Protein AF-A0A561WC20-F1 (afdb_monomer_lite)

Organism: Actinoplanes teichomyceticus (NCBI:txid1867)

pLDDT: mean 72.02, std 15.54, range [41.19, 92.06]

Secondary structure (DSSP, 8-state):
-----------------HHHHHHHHHHHHHHHTTSTT--HHHHHHHHHHHHHHHHHTTT-HHHHHHHHGGGT-HHHHHHHHHHHHHHTTTTT-HHHHHHHHHHHHHHHHHHHHHHHHHHHHHS-TT----TT--------

Structure (mmCIF, N/CA/C/O backbone):
data_AF-A0A561WC20-F1
#
_entry.id   AF-A0A561WC20-F1
#
loop_
_atom_site.group_PDB
_atom_site.id
_atom_site.type_symbol
_atom_site.label_atom_id
_atom_site.label_alt_id
_atom_site.label_comp_id
_atom_site.label_asym_id
_atom_site.label_entity_id
_atom_site.label_seq_id
_atom_site.pdbx_PDB_ins_code
_atom_site.Cartn_x
_atom_site.Cartn_y
_atom_site.Cartn_z
_atom_site.occupancy
_atom_site.B_iso_or_equiv
_atom_site.auth_seq_id
_atom_site.auth_comp_id
_atom_site.auth_asym_id
_atom_site.auth_atom_id
_atom_site.pdbx_PDB_model_num
ATOM 1 N N . MET A 1 1 ? -21.968 -49.783 -0.135 1.00 47.41 1 MET A N 1
ATOM 2 C CA . MET A 1 1 ? -20.622 -49.266 0.204 1.00 47.41 1 MET A CA 1
ATOM 3 C C . MET A 1 1 ? -20.008 -48.660 -1.049 1.00 47.41 1 MET A C 1
ATOM 5 O O . MET A 1 1 ? -20.087 -49.299 -2.085 1.00 47.41 1 MET A O 1
ATOM 9 N N . GLY A 1 2 ? -19.445 -47.450 -0.943 1.00 41.91 2 GLY A N 1
ATOM 10 C CA . GLY A 1 2 ? -18.830 -46.681 -2.039 1.00 41.91 2 GLY A CA 1
ATOM 11 C C . GLY A 1 2 ? -19.792 -45.616 -2.584 1.00 41.91 2 GLY A C 1
ATOM 12 O O . GLY A 1 2 ? -20.804 -45.962 -3.167 1.00 41.91 2 GLY A O 1
ATOM 13 N N . GLY A 1 3 ? -19.629 -44.311 -2.380 1.00 54.34 3 GLY A N 1
ATOM 14 C CA . GLY A 1 3 ? -18.437 -43.541 -2.036 1.00 54.34 3 GLY A CA 1
ATOM 15 C C . GLY A 1 3 ? -18.193 -42.534 -3.151 1.00 54.34 3 GLY A C 1
ATOM 16 O O . GLY A 1 3 ? -17.318 -42.759 -3.971 1.00 54.34 3 GLY A O 1
ATOM 17 N N . MET A 1 4 ? -18.995 -41.466 -3.222 1.00 41.19 4 MET A N 1
ATOM 18 C CA . MET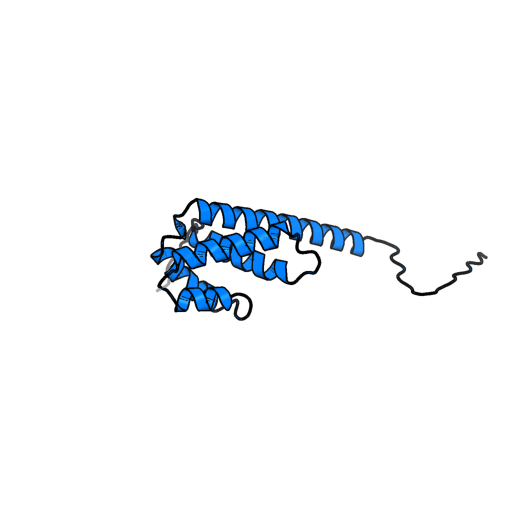 A 1 4 ? -18.807 -40.373 -4.187 1.00 41.19 4 MET A CA 1
ATOM 19 C C . MET A 1 4 ? -19.324 -39.056 -3.595 1.00 41.19 4 MET A C 1
ATOM 21 O O . MET A 1 4 ? -20.277 -38.453 -4.083 1.00 41.19 4 MET A O 1
ATOM 25 N N . SER A 1 5 ? -18.706 -38.612 -2.501 1.00 46.31 5 SER A N 1
ATOM 26 C CA . SER A 1 5 ? -18.872 -37.243 -2.016 1.00 46.31 5 SER A CA 1
ATOM 27 C C . SER A 1 5 ? -18.210 -36.312 -3.027 1.00 46.31 5 SER A C 1
ATOM 29 O O . SER A 1 5 ? -16.989 -36.176 -3.063 1.00 46.31 5 SER A O 1
ATOM 31 N N . ALA A 1 6 ? -19.023 -35.719 -3.898 1.00 51.84 6 ALA A N 1
ATOM 32 C CA . ALA A 1 6 ? -18.591 -34.723 -4.860 1.00 51.84 6 ALA A CA 1
ATOM 33 C C . ALA A 1 6 ? -18.084 -33.482 -4.113 1.00 51.84 6 ALA A C 1
ATOM 35 O O . ALA A 1 6 ? -18.851 -32.628 -3.669 1.00 51.84 6 ALA A O 1
ATOM 36 N N . TRP A 1 7 ? -16.763 -33.393 -3.989 1.00 52.62 7 TRP A N 1
ATOM 37 C CA . TRP A 1 7 ? -16.036 -32.189 -3.619 1.00 52.62 7 TRP A CA 1
ATOM 38 C C . TRP A 1 7 ? -16.268 -31.115 -4.680 1.00 52.62 7 TRP A C 1
ATOM 40 O O . TRP A 1 7 ? -15.485 -30.952 -5.614 1.00 52.62 7 TRP A O 1
ATOM 50 N N . ARG A 1 8 ? -17.349 -30.346 -4.552 1.00 53.72 8 ARG A N 1
ATOM 51 C CA . ARG A 1 8 ? -17.503 -29.119 -5.328 1.00 53.72 8 ARG A CA 1
ATOM 52 C C . ARG A 1 8 ? -16.767 -28.013 -4.578 1.00 53.72 8 ARG A C 1
ATOM 54 O O . ARG A 1 8 ? -17.338 -27.301 -3.756 1.00 53.72 8 ARG A O 1
ATOM 61 N N . ARG A 1 9 ? -15.457 -27.923 -4.839 1.00 55.50 9 ARG A N 1
ATOM 62 C CA . ARG A 1 9 ? -14.633 -26.754 -4.514 1.00 55.50 9 ARG A CA 1
ATOM 63 C C . ARG A 1 9 ? -15.357 -25.516 -5.039 1.00 55.50 9 ARG A C 1
ATOM 65 O O . ARG A 1 9 ? -15.430 -25.313 -6.250 1.00 55.50 9 ARG A O 1
ATOM 72 N N . ARG A 1 10 ? -15.921 -24.721 -4.125 1.00 50.88 10 ARG A N 1
ATOM 73 C CA . ARG A 1 10 ? -16.391 -23.364 -4.408 1.00 50.88 10 ARG A CA 1
ATOM 74 C C . ARG A 1 10 ? -15.210 -22.594 -4.990 1.00 50.88 10 ARG A C 1
ATOM 76 O O . ARG A 1 10 ? -14.328 -22.178 -4.248 1.00 50.88 10 ARG A O 1
ATOM 83 N N . HIS A 1 11 ? -15.199 -22.417 -6.305 1.00 47.19 11 HIS A N 1
ATOM 84 C CA . HIS A 1 11 ? -14.464 -21.323 -6.915 1.00 47.19 11 HIS A CA 1
ATOM 85 C C . HIS A 1 11 ? -15.188 -20.054 -6.478 1.00 47.19 11 HIS A C 1
ATOM 87 O O . HIS A 1 11 ? -16.216 -19.687 -7.045 1.00 47.19 11 HIS A O 1
ATOM 93 N N . ARG A 1 12 ? -14.703 -19.426 -5.402 1.00 51.66 12 ARG A N 1
ATOM 94 C CA . ARG A 1 12 ? -14.971 -18.010 -5.204 1.00 51.66 12 ARG A CA 1
ATOM 95 C C . ARG A 1 12 ? -14.280 -17.317 -6.369 1.00 51.66 12 ARG A C 1
ATOM 97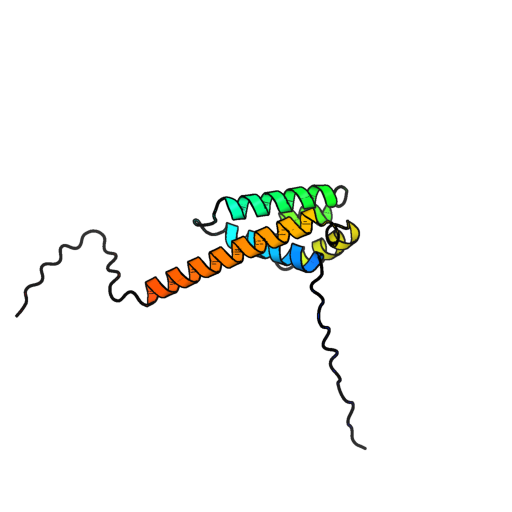 O O . ARG A 1 12 ? -13.060 -17.349 -6.466 1.00 51.66 12 ARG A O 1
ATOM 104 N N . VAL A 1 13 ? -15.059 -16.723 -7.266 1.00 51.12 13 VAL A N 1
ATOM 105 C CA . VAL A 1 13 ? -14.586 -15.513 -7.930 1.00 51.12 13 VAL A CA 1
ATOM 106 C C . VAL A 1 13 ? -14.324 -14.556 -6.772 1.00 51.12 13 VAL A C 1
ATOM 108 O O . VAL A 1 13 ? -15.273 -14.055 -6.169 1.00 51.12 13 VAL A O 1
ATOM 111 N N . SER A 1 14 ? -13.067 -14.431 -6.345 1.00 55.03 14 SER A N 1
ATOM 112 C CA . SER A 1 14 ? -12.676 -13.360 -5.438 1.00 55.03 14 SER A CA 1
ATOM 113 C C . SER A 1 14 ? -12.886 -12.080 -6.230 1.00 55.03 14 SER A C 1
ATOM 115 O O . SER A 1 14 ? -12.075 -11.725 -7.081 1.00 55.03 14 SER A O 1
ATOM 117 N N . ILE A 1 15 ? -14.047 -11.457 -6.046 1.00 62.00 15 ILE A N 1
ATOM 118 C CA . ILE A 1 15 ? -14.250 -10.055 -6.397 1.00 62.00 15 ILE A CA 1
ATOM 119 C C . ILE A 1 15 ? -13.132 -9.321 -5.669 1.00 62.00 15 ILE A C 1
ATOM 121 O O . ILE A 1 15 ? -13.155 -9.274 -4.444 1.00 62.00 15 ILE A O 1
ATOM 125 N N . VAL A 1 16 ? -12.121 -8.875 -6.417 1.00 76.19 16 VAL A N 1
ATOM 126 C CA . VAL A 1 16 ? -10.979 -8.137 -5.873 1.00 76.19 16 VAL A CA 1
ATOM 127 C C . VAL A 1 16 ? -11.549 -6.960 -5.089 1.00 76.19 16 VAL A C 1
ATOM 129 O O . VAL A 1 16 ? -12.213 -6.093 -5.663 1.00 76.19 16 VAL A O 1
ATOM 132 N N . THR A 1 17 ? -11.368 -6.989 -3.775 1.00 85.62 17 THR A N 1
ATOM 133 C CA . THR A 1 17 ? -11.917 -5.990 -2.858 1.00 85.62 17 THR A CA 1
ATOM 134 C C . THR A 1 17 ? -11.046 -4.736 -2.856 1.00 85.62 17 THR A C 1
ATOM 136 O O . THR A 1 17 ? -9.907 -4.754 -3.326 1.00 85.62 17 THR A O 1
ATOM 139 N N . GLY A 1 18 ? -11.561 -3.621 -2.326 1.00 84.19 18 GLY A N 1
ATOM 140 C CA . GLY A 1 18 ? -10.748 -2.415 -2.139 1.00 84.19 18 GLY A CA 1
ATOM 141 C C . GLY A 1 18 ? -9.514 -2.684 -1.271 1.00 84.19 18 GLY A C 1
ATOM 142 O O . GLY A 1 18 ? -8.424 -2.220 -1.601 1.00 84.19 18 GLY A O 1
ATOM 143 N N . VAL A 1 19 ? -9.665 -3.523 -0.240 1.00 86.62 19 VAL A N 1
ATOM 144 C CA . VAL A 1 19 ? -8.564 -3.998 0.611 1.00 86.62 19 VAL A CA 1
ATOM 145 C C . VAL A 1 19 ? -7.502 -4.722 -0.215 1.00 86.62 19 VAL A C 1
ATOM 147 O O . VAL A 1 19 ? -6.327 -4.373 -0.121 1.00 86.62 19 VAL A O 1
ATOM 150 N N . ASP A 1 20 ? -7.901 -5.660 -1.081 1.00 87.31 20 ASP A N 1
ATOM 151 C CA . ASP A 1 20 ? -6.962 -6.408 -1.930 1.00 87.31 20 ASP A CA 1
ATOM 152 C C . ASP A 1 20 ? -6.152 -5.473 -2.841 1.00 87.31 20 ASP A C 1
ATOM 154 O O . ASP A 1 20 ? -4.942 -5.639 -2.996 1.00 87.31 20 ASP A O 1
ATOM 158 N N . VAL A 1 21 ? -6.802 -4.452 -3.417 1.00 89.69 21 VAL A N 1
ATOM 159 C CA . VAL A 1 21 ? -6.130 -3.449 -4.262 1.00 89.69 21 VAL A CA 1
ATOM 160 C C . VAL A 1 21 ? -5.108 -2.646 -3.459 1.00 89.69 21 VAL A C 1
ATOM 162 O O . VAL A 1 21 ? -4.009 -2.391 -3.953 1.00 89.69 21 VAL A O 1
ATOM 165 N N . ILE A 1 22 ? -5.454 -2.239 -2.237 1.00 89.56 22 ILE A N 1
ATOM 166 C CA . ILE A 1 22 ? -4.567 -1.458 -1.368 1.00 89.56 22 ILE A CA 1
ATOM 167 C C . ILE A 1 22 ? -3.360 -2.298 -0.938 1.00 89.56 22 ILE A C 1
ATOM 169 O O . ILE A 1 22 ? -2.228 -1.827 -1.057 1.00 89.56 22 ILE A O 1
ATOM 173 N N . ILE A 1 23 ? -3.579 -3.543 -0.502 1.00 88.00 23 ILE A N 1
ATOM 174 C CA . ILE A 1 23 ? -2.506 -4.461 -0.095 1.00 88.00 23 ILE A CA 1
ATOM 175 C C . ILE A 1 23 ? -1.560 -4.732 -1.268 1.00 88.00 23 ILE A C 1
ATOM 177 O O . ILE A 1 23 ? -0.346 -4.586 -1.122 1.00 88.00 23 ILE A O 1
ATOM 181 N N . ALA A 1 24 ? -2.102 -5.056 -2.445 1.00 87.75 24 ALA A N 1
ATOM 182 C CA . ALA A 1 24 ? -1.296 -5.296 -3.638 1.00 87.75 24 ALA A CA 1
ATOM 183 C C . ALA A 1 24 ? -0.463 -4.063 -4.023 1.00 87.75 24 ALA A C 1
ATOM 185 O O . ALA A 1 24 ? 0.714 -4.188 -4.356 1.00 87.75 24 ALA A O 1
ATOM 186 N N . ALA A 1 25 ? -1.051 -2.864 -3.949 1.00 89.19 25 ALA A N 1
ATOM 187 C CA . ALA A 1 25 ? -0.356 -1.620 -4.261 1.00 89.19 25 ALA A CA 1
ATOM 188 C C . ALA A 1 25 ? 0.796 -1.334 -3.288 1.00 89.19 25 ALA A C 1
ATOM 190 O O . ALA A 1 25 ? 1.882 -0.956 -3.724 1.00 89.19 25 ALA A O 1
ATOM 191 N N . LEU A 1 26 ? 0.579 -1.532 -1.986 1.00 86.00 26 LEU A N 1
ATOM 192 C CA . LEU A 1 26 ? 1.612 -1.364 -0.962 1.00 86.00 26 LEU A CA 1
ATOM 193 C C . LEU A 1 26 ? 2.759 -2.365 -1.150 1.00 86.00 26 LEU A C 1
ATOM 195 O O . LEU A 1 26 ? 3.918 -1.958 -1.127 1.00 86.00 26 LEU A O 1
ATOM 199 N N . ALA A 1 27 ? 2.449 -3.639 -1.415 1.00 83.81 27 ALA A N 1
ATOM 200 C CA . ALA A 1 27 ? 3.457 -4.663 -1.690 1.00 83.81 27 ALA A CA 1
ATOM 201 C C . ALA A 1 27 ? 4.287 -4.333 -2.944 1.00 83.81 27 ALA A C 1
ATOM 203 O O . ALA A 1 27 ? 5.516 -4.405 -2.914 1.00 83.81 27 ALA A O 1
ATOM 204 N N . ALA A 1 28 ? 3.629 -3.902 -4.026 1.00 83.50 28 ALA A N 1
ATOM 205 C CA . ALA A 1 28 ? 4.300 -3.490 -5.257 1.00 83.50 28 ALA A CA 1
ATOM 206 C C . ALA A 1 28 ? 5.179 -2.242 -5.052 1.00 83.50 28 ALA A C 1
ATOM 208 O O . ALA A 1 28 ? 6.304 -2.186 -5.546 1.00 83.50 28 ALA A O 1
ATOM 209 N N . GLY A 1 29 ? 4.692 -1.250 -4.296 1.00 79.94 29 GLY A N 1
ATOM 210 C CA . GLY A 1 29 ? 5.451 -0.046 -3.952 1.00 79.94 29 GLY A CA 1
ATOM 211 C C . GLY A 1 29 ? 6.692 -0.347 -3.109 1.00 79.94 29 GLY A C 1
ATOM 212 O O . GLY A 1 29 ? 7.771 0.162 -3.414 1.00 79.94 29 GLY A O 1
ATOM 213 N N . ALA A 1 30 ? 6.561 -1.218 -2.104 1.00 79.06 30 ALA A N 1
ATOM 214 C CA . ALA A 1 30 ? 7.675 -1.654 -1.263 1.00 79.06 30 ALA A CA 1
ATOM 215 C C . ALA A 1 30 ? 8.742 -2.420 -2.068 1.00 79.06 30 ALA A C 1
ATOM 217 O O . ALA A 1 30 ? 9.935 -2.146 -1.932 1.00 79.06 30 ALA A O 1
ATOM 218 N N . ALA A 1 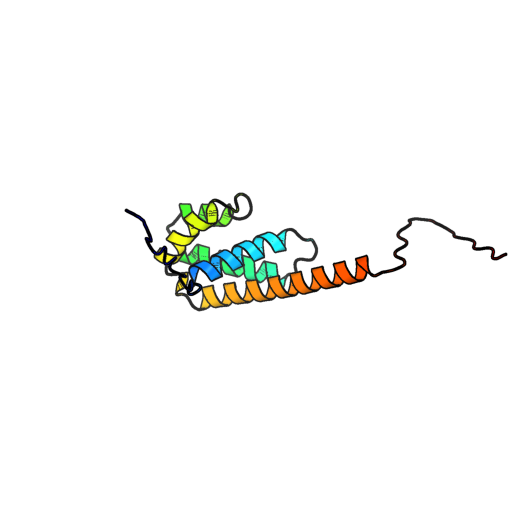31 ? 8.322 -3.323 -2.962 1.00 75.56 31 ALA A N 1
ATOM 219 C CA . ALA A 1 31 ? 9.235 -4.073 -3.825 1.00 75.56 31 ALA A CA 1
ATOM 220 C C . ALA A 1 31 ? 9.975 -3.170 -4.830 1.00 75.56 31 ALA A C 1
ATOM 222 O O . ALA A 1 31 ? 11.183 -3.312 -5.024 1.00 75.56 31 ALA A O 1
ATOM 223 N N . ALA A 1 32 ? 9.273 -2.210 -5.442 1.00 69.75 32 ALA A N 1
ATOM 224 C CA . ALA A 1 32 ? 9.861 -1.288 -6.412 1.00 69.75 32 ALA A CA 1
ATOM 225 C C . ALA A 1 32 ? 10.850 -0.298 -5.766 1.00 69.75 32 ALA A C 1
ATOM 227 O O . ALA A 1 32 ? 11.867 0.033 -6.379 1.00 69.75 32 ALA A O 1
ATOM 228 N N . GLY A 1 33 ? 10.590 0.132 -4.524 1.00 60.09 33 GLY A N 1
ATOM 229 C CA . GLY A 1 33 ? 11.409 1.102 -3.786 1.00 60.09 33 GLY A CA 1
ATOM 230 C C . GLY A 1 33 ? 12.839 0.651 -3.462 1.00 60.09 33 GLY A C 1
ATOM 231 O O . GLY A 1 33 ? 13.673 1.488 -3.133 1.00 60.09 33 GLY A O 1
ATOM 232 N N . SER A 1 34 ? 13.150 -0.644 -3.597 1.00 57.12 34 SER A N 1
ATOM 233 C CA . SER A 1 34 ? 14.495 -1.198 -3.357 1.00 57.12 34 SER A CA 1
ATOM 234 C C . SER A 1 34 ? 15.421 -1.170 -4.584 1.00 57.12 34 SER A C 1
ATOM 236 O O . SER A 1 34 ? 16.548 -1.658 -4.512 1.00 57.12 34 SER A O 1
ATOM 238 N N . THR A 1 35 ? 14.978 -0.623 -5.722 1.00 55.84 35 THR A N 1
ATOM 239 C CA . THR A 1 35 ? 15.795 -0.532 -6.944 1.00 55.84 35 THR A CA 1
ATOM 240 C C . THR A 1 35 ? 16.202 0.917 -7.239 1.00 55.84 35 THR A C 1
ATOM 242 O O . THR A 1 35 ? 15.376 1.821 -7.173 1.00 55.84 35 THR A O 1
ATOM 245 N N . ASP A 1 36 ? 17.466 1.147 -7.619 1.00 53.81 36 ASP A N 1
ATOM 246 C CA . ASP A 1 36 ? 18.056 2.474 -7.940 1.00 53.81 36 ASP A CA 1
ATOM 247 C C . ASP A 1 36 ? 17.328 3.206 -9.102 1.00 53.81 36 ASP A C 1
ATOM 249 O O . ASP A 1 36 ? 17.509 4.392 -9.361 1.00 53.81 36 ASP A O 1
ATOM 253 N N . VAL A 1 37 ? 16.453 2.491 -9.819 1.00 50.78 37 VAL A N 1
ATOM 254 C CA . VAL A 1 37 ? 15.675 2.966 -10.976 1.00 50.78 37 VAL A CA 1
ATOM 255 C C . VAL A 1 37 ? 14.204 3.222 -10.606 1.00 50.78 37 VAL A C 1
ATOM 257 O O . VAL A 1 37 ? 13.370 3.458 -11.482 1.00 50.78 37 VAL A O 1
ATOM 260 N N . ALA A 1 38 ? 13.852 3.215 -9.316 1.00 52.62 38 ALA A N 1
ATOM 261 C CA . ALA A 1 38 ? 12.508 3.545 -8.858 1.00 52.62 38 ALA A CA 1
ATOM 262 C C . ALA A 1 38 ? 12.179 5.004 -9.212 1.00 52.62 38 ALA A C 1
ATOM 264 O O . ALA A 1 38 ? 12.577 5.957 -8.542 1.00 52.62 38 ALA A O 1
ATOM 265 N N . LYS A 1 39 ? 11.466 5.187 -10.328 1.00 63.88 39 LYS A N 1
ATOM 266 C CA . LYS A 1 39 ? 10.966 6.481 -10.805 1.00 63.88 39 LYS A CA 1
ATOM 267 C C . LYS A 1 39 ? 10.348 7.256 -9.641 1.00 63.88 39 LYS A C 1
ATOM 269 O O . LYS A 1 39 ? 9.468 6.707 -8.983 1.00 63.88 39 LYS A O 1
ATOM 274 N N . SER A 1 40 ? 10.694 8.541 -9.489 1.00 74.56 40 SER A N 1
ATOM 275 C CA . SER A 1 40 ? 10.073 9.469 -8.516 1.00 74.56 40 SER A CA 1
ATOM 276 C C . SER A 1 40 ? 8.562 9.256 -8.397 1.00 74.56 40 SER A C 1
ATOM 278 O O . SER A 1 40 ? 8.040 9.143 -7.302 1.00 74.56 40 SER A O 1
ATOM 280 N N . ALA A 1 41 ? 7.870 9.046 -9.523 1.00 80.56 41 ALA A N 1
ATOM 281 C CA . ALA A 1 41 ? 6.426 8.832 -9.556 1.00 80.56 41 ALA A CA 1
ATOM 282 C C . ALA A 1 41 ? 5.911 7.601 -8.773 1.00 80.56 41 ALA A C 1
ATOM 284 O O . ALA A 1 41 ? 4.785 7.653 -8.280 1.00 80.56 41 ALA A O 1
ATOM 285 N N . ILE A 1 42 ? 6.675 6.503 -8.683 1.00 83.88 42 ILE A N 1
ATOM 286 C CA . ILE A 1 42 ? 6.312 5.318 -7.881 1.00 83.88 42 ILE A CA 1
ATOM 287 C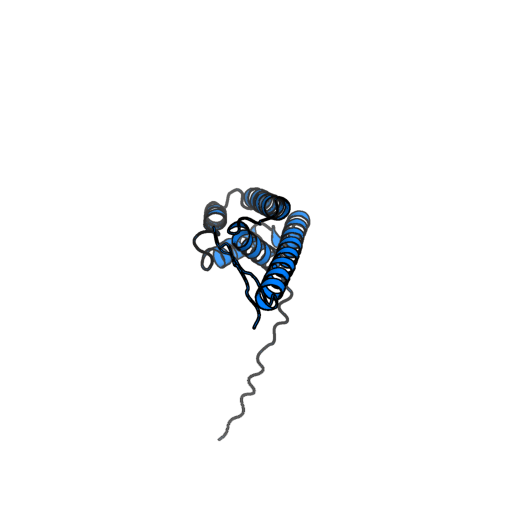 C . ILE A 1 42 ? 6.448 5.660 -6.398 1.00 83.88 42 ILE A C 1
ATOM 289 O O . ILE A 1 42 ? 5.497 5.466 -5.643 1.00 83.88 42 ILE A O 1
ATOM 293 N N . SER A 1 43 ? 7.589 6.232 -6.005 1.00 82.81 43 SER A N 1
ATOM 294 C CA . SER A 1 43 ? 7.846 6.664 -4.628 1.00 82.81 43 SER A CA 1
ATOM 295 C C . SER A 1 43 ? 6.833 7.712 -4.167 1.00 82.81 43 SER A C 1
ATOM 297 O O . SER A 1 43 ? 6.267 7.579 -3.085 1.00 82.81 43 SER A O 1
ATOM 299 N N . ASP A 1 44 ? 6.519 8.692 -5.016 1.00 86.06 44 ASP A N 1
ATOM 300 C CA . ASP A 1 44 ? 5.524 9.731 -4.747 1.00 86.06 44 ASP A CA 1
ATOM 301 C C . ASP A 1 44 ? 4.136 9.115 -4.520 1.00 86.06 44 ASP A C 1
ATOM 303 O O . ASP A 1 44 ? 3.476 9.423 -3.529 1.00 86.06 44 ASP A O 1
ATOM 307 N N . ALA A 1 45 ? 3.704 8.195 -5.393 1.00 88.69 45 ALA A N 1
ATOM 308 C CA . ALA A 1 45 ? 2.413 7.519 -5.258 1.00 88.69 45 ALA A CA 1
ATOM 309 C C . ALA A 1 45 ? 2.351 6.603 -4.020 1.00 88.69 45 ALA A C 1
ATOM 311 O O . ALA A 1 45 ? 1.307 6.516 -3.374 1.00 88.69 45 ALA A O 1
ATOM 312 N N . TYR A 1 46 ? 3.456 5.942 -3.663 1.00 86.88 46 TYR A N 1
ATOM 313 C CA . TYR A 1 46 ? 3.553 5.111 -2.462 1.00 86.88 46 TYR A CA 1
ATOM 314 C C . TYR A 1 46 ? 3.503 5.947 -1.176 1.00 86.88 46 TYR A C 1
ATOM 316 O O . TYR A 1 46 ? 2.731 5.634 -0.268 1.00 86.88 46 TYR A O 1
ATOM 324 N N . ILE A 1 47 ? 4.248 7.054 -1.113 1.00 87.69 47 ILE A N 1
ATOM 325 C CA . ILE A 1 47 ? 4.209 7.997 0.015 1.00 87.69 47 ILE A CA 1
ATOM 326 C C . ILE A 1 47 ? 2.814 8.621 0.144 1.00 87.69 47 ILE A C 1
ATOM 328 O O . ILE A 1 47 ? 2.276 8.714 1.251 1.00 87.69 47 ILE A O 1
ATOM 332 N N . GLU A 1 48 ? 2.199 9.010 -0.974 1.00 90.69 48 GLU A N 1
ATOM 333 C CA . GLU A 1 48 ? 0.837 9.545 -1.011 1.00 90.69 48 GLU A CA 1
ATOM 334 C C . GLU A 1 48 ? -0.179 8.529 -0.469 1.00 90.69 48 GLU A C 1
ATOM 336 O O . GLU A 1 48 ? -1.016 8.881 0.368 1.00 90.69 48 GLU A O 1
ATOM 341 N N . LEU A 1 49 ? -0.084 7.262 -0.889 1.00 89.75 49 LEU A N 1
ATOM 342 C CA . LEU A 1 49 ? -0.945 6.188 -0.394 1.00 89.75 49 LEU A CA 1
ATOM 343 C C . LEU A 1 49 ? -0.759 5.980 1.114 1.00 89.75 49 LEU A C 1
ATOM 345 O O . LEU A 1 49 ? -1.742 6.033 1.854 1.00 89.75 49 LEU A O 1
ATOM 349 N N . LYS A 1 50 ? 0.486 5.843 1.599 1.00 88.88 50 LYS A N 1
ATOM 350 C CA . LYS A 1 50 ? 0.775 5.706 3.040 1.00 88.88 50 LYS A CA 1
ATOM 351 C C . LYS A 1 50 ? 0.223 6.886 3.843 1.00 88.88 50 LYS A C 1
ATOM 353 O O . LYS A 1 50 ? -0.388 6.691 4.890 1.00 88.88 50 LYS A O 1
ATOM 358 N N . SER A 1 51 ? 0.367 8.111 3.341 1.00 89.62 51 SER A N 1
ATOM 359 C CA . SER A 1 51 ? -0.152 9.324 3.986 1.00 89.62 51 SER A CA 1
ATOM 360 C C . SER A 1 51 ? -1.680 9.315 4.118 1.00 89.62 51 SER A C 1
ATOM 362 O O . SER A 1 51 ? -2.219 9.666 5.171 1.00 89.62 51 SER A O 1
ATOM 364 N N . GLN A 1 52 ? -2.394 8.882 3.075 1.00 90.25 52 GLN A N 1
ATOM 365 C CA . GLN A 1 52 ? -3.851 8.733 3.116 1.00 90.25 52 GLN A CA 1
ATOM 366 C C . GLN A 1 52 ? -4.284 7.658 4.116 1.00 90.25 52 GLN A C 1
ATOM 368 O O . GLN A 1 52 ? -5.155 7.913 4.951 1.00 90.25 52 GLN A O 1
ATOM 373 N N . LEU A 1 53 ? -3.624 6.499 4.096 1.00 87.69 53 LEU A N 1
ATOM 374 C CA . LEU A 1 53 ? -3.912 5.409 5.023 1.00 87.69 53 LEU A CA 1
ATOM 375 C C . LEU A 1 53 ? -3.638 5.805 6.473 1.00 87.69 53 LEU A C 1
ATOM 377 O O . LEU A 1 53 ? -4.475 5.559 7.331 1.00 87.69 53 LEU A O 1
ATOM 381 N N . ARG A 1 54 ? -2.544 6.518 6.765 1.00 86.81 54 ARG A N 1
ATOM 382 C CA . ARG A 1 54 ? -2.251 7.008 8.125 1.00 86.81 54 ARG A CA 1
ATOM 383 C C . ARG A 1 54 ? -3.332 7.941 8.667 1.00 86.81 54 ARG A C 1
ATOM 385 O O . ARG A 1 54 ? -3.593 7.907 9.868 1.00 86.81 54 ARG A O 1
ATOM 392 N N . ARG A 1 55 ? -3.967 8.751 7.809 1.00 87.12 55 ARG A N 1
ATOM 393 C CA . ARG A 1 55 ? -5.114 9.591 8.200 1.00 87.12 55 ARG A CA 1
ATOM 394 C C . ARG A 1 55 ? -6.365 8.760 8.474 1.00 87.12 55 ARG A C 1
ATOM 396 O O . ARG A 1 55 ? -7.072 9.048 9.432 1.00 87.12 55 ARG A O 1
ATOM 403 N N . ARG A 1 56 ? -6.630 7.736 7.659 1.00 84.25 56 ARG A N 1
ATOM 404 C CA . ARG A 1 56 ? -7.791 6.840 7.820 1.00 84.25 56 ARG A CA 1
ATOM 405 C C . ARG A 1 56 ? -7.653 5.901 9.019 1.00 84.25 56 ARG A C 1
ATOM 407 O O . ARG A 1 56 ? -8.625 5.647 9.719 1.00 84.25 56 ARG A O 1
ATOM 414 N N . LEU A 1 57 ? -6.432 5.470 9.307 1.00 84.00 57 LEU A N 1
ATOM 415 C CA . LEU A 1 57 ? -6.063 4.641 10.451 1.00 84.00 57 LEU A CA 1
ATOM 416 C C . LEU A 1 57 ? -5.750 5.476 11.706 1.00 84.00 57 LEU A C 1
ATOM 418 O O . LEU A 1 57 ? -5.128 4.977 12.643 1.00 84.00 57 LEU A O 1
ATOM 422 N N . ASN A 1 58 ? -6.149 6.752 11.756 1.00 82.12 58 ASN A N 1
ATOM 423 C CA . ASN A 1 58 ? -5.963 7.566 12.954 1.00 82.12 58 ASN A CA 1
ATOM 424 C C . ASN A 1 58 ? -6.721 6.936 14.139 1.00 82.12 58 ASN A C 1
ATOM 426 O O . ASN A 1 58 ? -7.895 6.590 14.018 1.00 82.12 58 ASN A O 1
ATOM 430 N N . GLY A 1 59 ? -6.028 6.736 15.262 1.00 78.88 59 GLY A N 1
ATOM 431 C CA . GLY A 1 59 ? -6.556 6.004 16.418 1.00 78.88 59 GLY A CA 1
ATOM 432 C C . GLY A 1 59 ? -6.344 4.483 16.371 1.00 78.88 59 GLY A C 1
ATOM 433 O O . GLY A 1 59 ? -6.633 3.814 17.358 1.00 78.88 59 GLY A O 1
ATOM 434 N N . ARG A 1 60 ? -5.784 3.935 15.281 1.00 82.38 60 ARG A N 1
ATOM 435 C CA . ARG A 1 60 ? -5.417 2.515 15.132 1.00 82.38 60 ARG A CA 1
ATOM 436 C C . ARG A 1 60 ? -3.898 2.343 15.129 1.00 82.38 60 ARG A C 1
ATOM 438 O O . ARG A 1 60 ? -3.287 2.083 14.095 1.00 82.38 60 ARG A O 1
ATOM 445 N N . ALA A 1 61 ? -3.284 2.496 16.305 1.00 79.69 61 ALA A N 1
ATOM 446 C CA . ALA A 1 61 ? -1.825 2.466 16.462 1.00 79.69 61 ALA A CA 1
ATOM 447 C C . ALA A 1 61 ? -1.185 1.185 15.891 1.00 79.69 61 ALA A C 1
ATOM 449 O O . ALA A 1 61 ? -0.201 1.266 15.166 1.00 79.69 61 ALA A O 1
ATOM 450 N N . ARG A 1 62 ? -1.806 0.019 16.121 1.00 79.50 62 ARG A N 1
ATOM 451 C CA . ARG A 1 62 ? -1.323 -1.278 15.617 1.00 79.50 62 ARG A CA 1
ATOM 452 C C . ARG A 1 62 ? -1.292 -1.348 14.084 1.00 79.50 62 ARG A C 1
ATOM 454 O O . ARG A 1 62 ? -0.332 -1.860 13.518 1.00 79.50 62 ARG A O 1
ATOM 461 N N . ALA A 1 63 ? -2.306 -0.798 13.418 1.00 81.38 63 ALA A N 1
ATOM 462 C CA . ALA A 1 63 ? -2.378 -0.733 11.959 1.00 81.38 63 ALA A CA 1
ATOM 463 C C . ALA A 1 63 ? -1.304 0.194 11.380 1.00 81.38 63 ALA A C 1
ATOM 465 O O . ALA A 1 63 ? -0.690 -0.104 10.359 1.00 81.38 63 ALA A O 1
ATOM 466 N N . GLN A 1 64 ? -1.075 1.333 12.041 1.00 81.00 64 GLN A N 1
ATOM 467 C CA . GLN A 1 64 ? -0.054 2.295 11.635 1.00 81.00 64 GLN A CA 1
ATOM 468 C C . GLN A 1 64 ? 1.354 1.720 11.811 1.00 81.00 64 GLN A C 1
ATOM 470 O O . GLN A 1 64 ? 2.174 1.863 10.912 1.00 81.00 64 GLN A O 1
ATOM 475 N N . GLU A 1 65 ? 1.620 1.031 12.921 1.00 81.00 65 GLU A N 1
ATOM 476 C CA . GLU A 1 65 ? 2.884 0.321 13.139 1.00 81.00 65 GLU A CA 1
ATOM 477 C C . GLU A 1 65 ? 3.100 -0.774 12.091 1.00 81.00 65 GLU A C 1
ATOM 479 O O . GLU A 1 65 ? 4.172 -0.842 11.496 1.00 81.00 65 GLU A O 1
ATOM 484 N N . ALA A 1 66 ? 2.075 -1.578 11.796 1.00 80.75 66 ALA A N 1
ATOM 485 C CA . ALA A 1 66 ? 2.155 -2.612 10.767 1.00 80.75 66 ALA A CA 1
ATOM 486 C C . ALA A 1 66 ? 2.388 -2.031 9.360 1.00 80.75 66 ALA A C 1
ATOM 488 O O . ALA A 1 66 ? 3.119 -2.622 8.571 1.00 80.75 66 ALA A O 1
ATOM 489 N N . LEU A 1 67 ? 1.817 -0.861 9.050 1.00 80.62 67 LEU A N 1
ATOM 490 C CA . LEU A 1 67 ? 2.042 -0.165 7.780 1.00 80.62 67 LEU A CA 1
ATO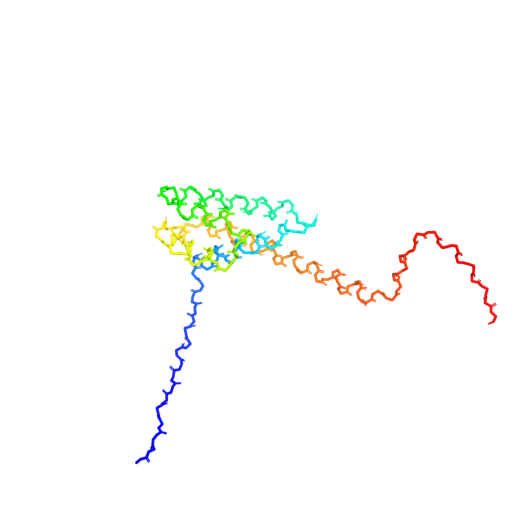M 491 C C . LEU A 1 67 ? 3.491 0.324 7.631 1.00 80.62 67 LEU A C 1
ATOM 493 O O . LEU A 1 67 ? 4.033 0.296 6.530 1.00 80.62 67 LEU A O 1
ATOM 497 N N . GLU A 1 68 ? 4.120 0.770 8.718 1.00 79.94 68 GLU A N 1
ATOM 498 C CA . GLU A 1 68 ? 5.535 1.168 8.714 1.00 79.94 68 GLU A CA 1
ATOM 499 C C . GLU A 1 68 ? 6.459 -0.067 8.703 1.00 79.94 68 GLU A C 1
ATOM 501 O O . GLU A 1 68 ? 7.490 -0.061 8.037 1.00 79.94 68 GLU A O 1
ATOM 506 N N . ALA A 1 69 ? 6.055 -1.161 9.357 1.00 75.31 69 ALA A N 1
ATOM 507 C CA . ALA A 1 69 ? 6.756 -2.449 9.335 1.00 75.31 69 ALA A CA 1
ATOM 508 C C . ALA A 1 69 ? 6.544 -3.249 8.033 1.00 75.31 69 ALA A C 1
ATOM 510 O O . ALA A 1 69 ? 7.113 -4.332 7.869 1.00 75.31 69 ALA A O 1
ATOM 511 N N . ALA A 1 70 ? 5.747 -2.734 7.090 1.00 71.19 70 ALA A N 1
ATOM 512 C CA . ALA A 1 70 ? 5.425 -3.428 5.847 1.00 71.19 70 ALA A CA 1
ATOM 513 C C . ALA A 1 70 ? 6.659 -3.716 4.975 1.00 71.19 70 ALA A C 1
ATOM 515 O O . ALA A 1 70 ? 6.685 -4.693 4.227 1.00 71.19 70 ALA A O 1
ATOM 516 N N . GLU A 1 71 ? 7.689 -2.878 5.104 1.00 68.00 71 GLU A N 1
ATOM 517 C CA . GLU A 1 71 ? 8.963 -2.994 4.390 1.00 68.00 71 GLU A CA 1
ATOM 518 C C . GLU A 1 71 ? 9.879 -4.064 5.010 1.00 68.00 71 GLU A C 1
ATOM 520 O O . GLU A 1 71 ? 10.723 -4.630 4.318 1.00 68.00 71 GLU A O 1
ATOM 525 N N . THR A 1 72 ? 9.695 -4.380 6.296 1.00 67.56 72 THR A N 1
ATOM 526 C CA . THR A 1 72 ? 10.532 -5.332 7.040 1.00 67.56 72 THR A CA 1
ATOM 527 C C . THR A 1 72 ? 9.892 -6.708 7.217 1.00 67.56 72 THR A C 1
ATOM 529 O O . THR A 1 72 ? 10.615 -7.700 7.263 1.00 67.56 72 THR A O 1
ATOM 532 N N . GLU A 1 73 ? 8.559 -6.800 7.308 1.00 68.25 73 GLU A N 1
ATOM 533 C CA . GLU A 1 73 ? 7.847 -8.050 7.636 1.00 68.25 73 GLU A CA 1
ATOM 534 C C . GLU A 1 73 ? 6.662 -8.350 6.695 1.00 68.25 73 GLU A C 1
ATOM 536 O O . GLU A 1 73 ? 5.510 -8.377 7.144 1.00 68.25 73 GLU A O 1
ATOM 541 N N . PRO A 1 74 ? 6.914 -8.611 5.394 1.00 64.69 74 PRO A N 1
ATOM 542 C CA . PRO A 1 74 ? 5.904 -8.634 4.333 1.00 64.69 74 PRO A CA 1
ATOM 543 C C . PRO A 1 74 ? 4.720 -9.593 4.541 1.00 64.69 74 PRO A C 1
ATOM 545 O O . PRO A 1 74 ? 3.630 -9.329 4.033 1.00 64.69 74 PRO A O 1
ATOM 548 N N . ASP A 1 75 ? 4.917 -10.687 5.280 1.00 68.31 75 ASP A N 1
ATOM 549 C CA . ASP A 1 75 ? 3.902 -11.724 5.498 1.00 68.31 75 ASP A CA 1
ATOM 550 C C . ASP A 1 75 ? 2.931 -11.406 6.648 1.00 68.31 75 ASP A C 1
ATOM 552 O O . ASP A 1 75 ? 1.774 -11.827 6.619 1.00 68.31 75 ASP A O 1
ATOM 556 N N . GLN A 1 76 ? 3.368 -10.657 7.668 1.00 69.56 76 GLN A N 1
ATOM 557 C CA . GLN A 1 76 ? 2.555 -10.416 8.870 1.00 69.56 76 GLN A CA 1
ATOM 558 C C . GLN A 1 76 ? 1.693 -9.155 8.765 1.00 69.56 76 GLN A C 1
ATOM 560 O O . GLN A 1 76 ? 0.568 -9.128 9.273 1.00 69.56 76 GLN A O 1
ATOM 565 N N . TRP A 1 77 ? 2.176 -8.115 8.080 1.00 77.69 77 TRP A N 1
ATOM 566 C CA . TRP A 1 77 ? 1.459 -6.839 8.023 1.00 77.69 77 TRP A CA 1
ATOM 567 C C . TRP A 1 77 ? 0.168 -6.910 7.198 1.00 77.69 77 TRP A C 1
ATOM 569 O O . TRP A 1 77 ? -0.790 -6.226 7.539 1.00 77.69 77 TRP A O 1
ATOM 579 N N . GLN A 1 78 ? 0.098 -7.747 6.156 1.00 79.06 78 GLN A N 1
ATOM 580 C CA . GLN A 1 78 ? -1.053 -7.792 5.239 1.00 79.06 78 GLN A CA 1
ATOM 581 C C . GLN A 1 78 ? -2.345 -8.207 5.945 1.00 79.06 78 GLN A C 1
ATOM 583 O O . GLN A 1 78 ? -3.398 -7.623 5.706 1.00 79.06 78 GLN A O 1
ATOM 588 N N . THR A 1 79 ? -2.255 -9.188 6.848 1.00 76.12 79 THR A N 1
ATOM 589 C CA . THR A 1 79 ? -3.412 -9.659 7.621 1.00 76.12 79 THR A CA 1
ATOM 590 C C . THR A 1 79 ? -3.849 -8.603 8.636 1.00 76.12 79 THR A C 1
ATOM 592 O O . THR A 1 79 ? -5.033 -8.315 8.752 1.00 76.12 79 THR A O 1
ATOM 595 N N . ILE A 1 80 ? -2.889 -7.984 9.334 1.00 74.31 80 ILE A N 1
ATOM 596 C CA . ILE A 1 80 ? -3.163 -6.976 10.370 1.00 74.31 80 ILE A CA 1
ATOM 597 C C . ILE A 1 80 ? -3.773 -5.715 9.748 1.00 74.31 80 ILE A C 1
ATOM 599 O O . ILE A 1 80 ? -4.801 -5.226 10.200 1.00 74.31 80 ILE A O 1
ATOM 603 N N . VAL A 1 81 ? -3.157 -5.203 8.684 1.00 80.50 81 VAL A N 1
ATOM 604 C CA . VAL A 1 81 ? -3.613 -3.990 8.003 1.00 80.50 81 VAL A CA 1
ATOM 605 C C . VAL A 1 81 ? -4.904 -4.254 7.224 1.00 80.50 81 VAL A C 1
ATOM 607 O O . VAL A 1 81 ? -5.734 -3.359 7.140 1.00 80.50 81 VAL A O 1
ATOM 610 N N . GLY A 1 82 ? -5.120 -5.460 6.689 1.00 81.56 82 GLY A N 1
ATOM 611 C CA . GLY A 1 82 ? -6.322 -5.801 5.923 1.00 81.56 82 GLY A CA 1
ATOM 612 C C . GLY A 1 82 ? -7.627 -5.623 6.704 1.00 81.56 82 GLY A C 1
ATOM 613 O O . GLY A 1 82 ? -8.539 -4.950 6.218 1.00 81.56 82 GLY A O 1
ATOM 614 N N . ASP A 1 83 ? -7.690 -6.159 7.924 1.00 81.06 83 ASP A N 1
ATOM 615 C CA . ASP A 1 83 ? -8.869 -6.021 8.789 1.00 81.06 83 ASP A CA 1
ATOM 616 C C . ASP A 1 83 ? -9.091 -4.546 9.179 1.00 81.06 83 ASP A C 1
ATOM 618 O O . ASP A 1 83 ? -10.190 -4.008 9.026 1.00 81.06 83 ASP A O 1
ATOM 622 N N . ASP A 1 84 ? -8.025 -3.842 9.569 1.00 83.88 84 ASP A N 1
ATOM 623 C CA . ASP A 1 84 ? -8.081 -2.423 9.938 1.00 83.88 84 ASP A CA 1
ATOM 624 C C . ASP A 1 84 ? -8.450 -1.497 8.755 1.00 83.88 84 ASP A C 1
ATOM 626 O O . ASP A 1 84 ? -9.078 -0.446 8.940 1.00 83.88 84 ASP A O 1
ATOM 630 N N . LEU A 1 85 ? -8.092 -1.861 7.518 1.00 82.62 85 LEU A N 1
ATOM 631 C CA . LEU A 1 85 ? -8.479 -1.137 6.301 1.00 82.62 85 LEU A CA 1
ATOM 632 C C . LEU A 1 85 ? -9.980 -1.250 6.027 1.00 82.62 85 LEU A C 1
ATOM 634 O O . LEU A 1 85 ? -10.606 -0.238 5.704 1.00 82.62 85 LEU A O 1
ATOM 638 N N . ALA A 1 86 ? -10.551 -2.445 6.192 1.00 82.69 86 ALA A N 1
ATOM 639 C CA . ALA A 1 86 ? -11.990 -2.657 6.065 1.00 82.69 86 ALA A CA 1
ATOM 640 C C . ALA A 1 86 ? -12.757 -1.911 7.170 1.00 82.69 86 ALA A C 1
ATOM 642 O O . ALA A 1 86 ? -13.737 -1.216 6.904 1.00 82.69 86 ALA A O 1
ATOM 643 N N . GLU A 1 87 ? -12.281 -1.974 8.416 1.00 81.31 87 GLU A N 1
ATOM 644 C CA . GLU A 1 87 ? -12.928 -1.287 9.540 1.00 81.31 87 GLU A CA 1
ATOM 645 C C . GLU A 1 87 ? -12.782 0.243 9.512 1.00 81.31 87 GLU A C 1
ATOM 647 O O . GLU A 1 87 ? -13.577 0.964 10.124 1.00 81.31 87 GLU A O 1
ATOM 652 N N . SER A 1 88 ? -11.748 0.768 8.851 1.00 81.31 88 SER A N 1
ATOM 653 C CA . SER A 1 88 ? -11.564 2.214 8.659 1.00 81.31 88 SER A CA 1
ATOM 654 C C . SER A 1 88 ? -12.311 2.763 7.440 1.00 81.31 88 SER A C 1
ATOM 656 O O . SER A 1 88 ? -12.359 3.984 7.262 1.00 81.31 88 SER A O 1
ATOM 658 N N . GLY A 1 89 ? -12.900 1.891 6.613 1.00 81.56 89 GLY A N 1
ATOM 659 C CA . GLY A 1 89 ? -13.565 2.258 5.362 1.00 81.56 89 GLY A CA 1
ATOM 660 C C . GLY A 1 89 ? -12.603 2.760 4.284 1.00 81.56 89 GLY A C 1
ATOM 661 O O . GLY A 1 89 ? -13.026 3.423 3.335 1.00 81.56 89 GLY A O 1
ATOM 662 N N . ALA A 1 90 ? -11.301 2.491 4.426 1.00 82.75 90 ALA A N 1
ATOM 663 C CA . ALA A 1 90 ? -10.298 2.859 3.428 1.00 82.75 90 ALA A CA 1
ATOM 664 C C . ALA A 1 90 ? -10.499 2.091 2.110 1.00 82.75 90 ALA A C 1
ATOM 666 O O . ALA A 1 90 ? -10.126 2.578 1.045 1.00 82.75 90 ALA A O 1
ATOM 667 N N . ASP A 1 91 ? -11.128 0.919 2.178 1.00 83.69 91 ASP A N 1
ATOM 668 C CA . ASP A 1 91 ? -11.501 0.070 1.049 1.00 83.69 91 ASP A CA 1
ATOM 669 C C . ASP A 1 91 ? -12.682 0.601 0.220 1.00 83.69 91 ASP A C 1
ATOM 671 O O . ASP A 1 91 ? -12.889 0.136 -0.901 1.00 83.69 91 ASP A O 1
ATOM 675 N N . ALA A 1 92 ? -13.430 1.572 0.749 1.00 83.31 92 ALA A N 1
ATOM 676 C CA . ALA A 1 92 ? -14.524 2.264 0.070 1.00 83.31 92 ALA A CA 1
ATOM 677 C C . ALA A 1 92 ? -14.170 3.711 -0.325 1.00 83.31 92 ALA A C 1
ATOM 679 O O . ALA A 1 92 ? -14.946 4.375 -1.012 1.00 83.31 92 ALA A O 1
ATOM 680 N N . ASP A 1 93 ? -13.005 4.212 0.094 1.00 88.06 93 ASP A N 1
ATOM 681 C CA . ASP A 1 93 ? -12.529 5.547 -0.259 1.00 88.06 93 ASP A CA 1
ATOM 682 C C . ASP A 1 93 ? -11.984 5.551 -1.695 1.00 88.06 93 ASP A C 1
ATOM 684 O O . ASP A 1 93 ? -10.903 5.031 -1.985 1.00 88.06 93 ASP A O 1
ATOM 688 N N . GLU A 1 94 ? -12.732 6.165 -2.612 1.00 87.69 94 GLU A N 1
ATOM 689 C CA . GLU A 1 94 ? -12.355 6.246 -4.025 1.00 87.69 94 GLU A CA 1
ATOM 690 C C . GLU A 1 94 ? -10.983 6.887 -4.246 1.00 87.69 94 GLU A C 1
ATOM 692 O O . GLU A 1 94 ? -10.274 6.498 -5.179 1.00 87.69 94 GLU A O 1
ATOM 697 N N . GLN A 1 95 ? -10.575 7.839 -3.403 1.00 89.00 95 GLN A N 1
ATOM 698 C CA . GLN A 1 95 ? -9.285 8.498 -3.555 1.00 89.00 95 GLN A CA 1
ATOM 699 C C . GLN A 1 95 ? -8.142 7.564 -3.154 1.00 89.00 95 GLN A C 1
ATOM 701 O O . GLN A 1 95 ? -7.162 7.447 -3.894 1.00 89.00 95 GLN A O 1
ATOM 706 N N . VAL A 1 96 ? -8.319 6.804 -2.071 1.00 89.81 96 VAL A N 1
ATOM 707 C CA . VAL A 1 96 ? -7.374 5.755 -1.655 1.00 89.81 96 VAL A CA 1
ATOM 708 C C . VAL A 1 96 ? -7.258 4.679 -2.736 1.00 89.81 96 VAL A C 1
ATOM 710 O O . VAL A 1 96 ? -6.149 4.353 -3.169 1.00 89.81 96 VAL A O 1
ATOM 713 N N . ILE A 1 97 ? -8.388 4.172 -3.236 1.00 91.56 97 ILE A N 1
ATOM 714 C CA . ILE A 1 97 ? -8.419 3.139 -4.284 1.00 91.56 97 ILE A CA 1
ATOM 715 C C . ILE A 1 97 ? -7.788 3.660 -5.581 1.00 91.56 97 ILE A C 1
ATOM 717 O O . ILE A 1 97 ? -7.052 2.935 -6.254 1.00 91.56 97 ILE A O 1
ATOM 721 N N . SER A 1 98 ? -8.049 4.915 -5.952 1.00 90.94 98 SER A N 1
ATOM 722 C CA . SER A 1 98 ? -7.473 5.547 -7.142 1.00 90.94 98 SER A CA 1
ATOM 723 C C . SER A 1 98 ? -5.949 5.644 -7.049 1.00 90.94 98 SER A C 1
ATOM 725 O O . SER A 1 98 ? -5.251 5.236 -7.987 1.00 90.94 98 SER A O 1
ATOM 727 N N . THR A 1 99 ? -5.420 6.102 -5.910 1.00 91.69 99 THR A N 1
ATOM 728 C CA . THR A 1 99 ? -3.973 6.164 -5.665 1.00 91.69 99 THR A CA 1
ATOM 729 C C . THR A 1 99 ? -3.353 4.765 -5.665 1.00 91.69 99 THR A C 1
ATOM 731 O O . THR A 1 99 ? -2.340 4.558 -6.335 1.00 91.69 99 THR A O 1
ATOM 734 N N . ALA A 1 100 ? -3.988 3.777 -5.024 1.00 92.06 100 ALA A N 1
ATOM 735 C CA . ALA A 1 100 ? -3.526 2.387 -5.031 1.00 92.06 100 ALA A CA 1
ATOM 736 C C . ALA A 1 100 ? -3.459 1.807 -6.457 1.00 92.06 100 ALA A C 1
ATOM 738 O O . ALA A 1 100 ? -2.431 1.277 -6.882 1.00 92.06 100 ALA A O 1
ATOM 739 N N . ARG A 1 101 ? -4.508 2.003 -7.266 1.00 91.88 101 ARG A N 1
ATOM 740 C CA . ARG A 1 101 ? -4.518 1.590 -8.681 1.00 91.88 101 ARG A CA 1
ATOM 741 C C . ARG A 1 101 ? -3.463 2.318 -9.510 1.00 91.88 101 ARG A C 1
ATOM 743 O O . ARG A 1 101 ? -2.906 1.736 -10.437 1.00 91.88 101 ARG A O 1
ATOM 750 N N . ARG A 1 102 ? -3.216 3.602 -9.234 1.00 91.88 102 ARG A N 1
ATOM 751 C CA . ARG A 1 102 ? -2.163 4.375 -9.907 1.00 91.88 102 ARG A CA 1
ATOM 752 C C . ARG A 1 102 ? -0.787 3.793 -9.599 1.00 91.88 102 ARG A C 1
ATOM 754 O O . ARG A 1 102 ? -0.010 3.624 -10.533 1.00 91.88 102 ARG A O 1
ATOM 761 N N . LEU A 1 103 ? -0.518 3.466 -8.338 1.00 90.19 103 LEU A N 1
ATOM 762 C CA . LEU A 1 103 ? 0.736 2.849 -7.919 1.00 90.19 103 LEU A CA 1
ATOM 763 C C . LEU A 1 103 ? 0.961 1.501 -8.617 1.00 90.19 103 LEU A C 1
ATOM 765 O O . LEU A 1 103 ? 2.016 1.311 -9.216 1.00 90.19 103 LEU A O 1
ATOM 769 N N . LEU A 1 104 ? -0.053 0.629 -8.653 1.00 89.81 104 LEU A N 1
ATOM 770 C CA . LEU A 1 104 ? 0.015 -0.654 -9.368 1.00 89.81 104 LEU A CA 1
ATOM 771 C C . LEU A 1 104 ? 0.375 -0.481 -10.849 1.00 89.81 104 LEU A C 1
ATOM 773 O O . LEU A 1 104 ? 1.321 -1.098 -11.326 1.00 89.81 104 LEU A O 1
ATOM 777 N N . ARG A 1 105 ? -0.298 0.428 -11.567 1.00 88.75 105 ARG A N 1
ATOM 778 C CA . ARG A 1 105 ? 0.012 0.692 -12.987 1.00 88.75 105 ARG A CA 1
ATOM 779 C C . ARG A 1 105 ? 1.445 1.176 -13.202 1.00 88.75 105 ARG A C 1
ATOM 781 O O . ARG A 1 105 ? 2.063 0.864 -14.223 1.00 88.75 105 ARG A O 1
ATOM 788 N N . LEU A 1 106 ? 1.958 1.994 -12.282 1.00 87.06 106 LEU A N 1
ATOM 789 C CA . LEU A 1 106 ? 3.328 2.495 -12.357 1.00 87.06 106 LEU A CA 1
ATOM 790 C C . LEU A 1 106 ? 4.340 1.371 -12.104 1.00 87.06 106 LEU A C 1
ATOM 792 O O . LEU A 1 106 ? 5.327 1.307 -12.835 1.00 87.06 106 LEU A O 1
ATOM 796 N N . ALA A 1 107 ? 4.064 0.488 -11.141 1.00 84.00 107 ALA A N 1
ATOM 797 C CA . ALA A 1 107 ? 4.885 -0.681 -10.837 1.00 84.00 107 ALA A CA 1
ATOM 798 C C . ALA A 1 107 ? 4.900 -1.691 -11.999 1.00 84.00 107 ALA A C 1
ATOM 800 O O . ALA A 1 107 ? 5.972 -2.035 -12.487 1.00 84.00 107 ALA A O 1
ATOM 801 N N . GLU A 1 108 ? 3.737 -2.061 -12.548 1.00 82.1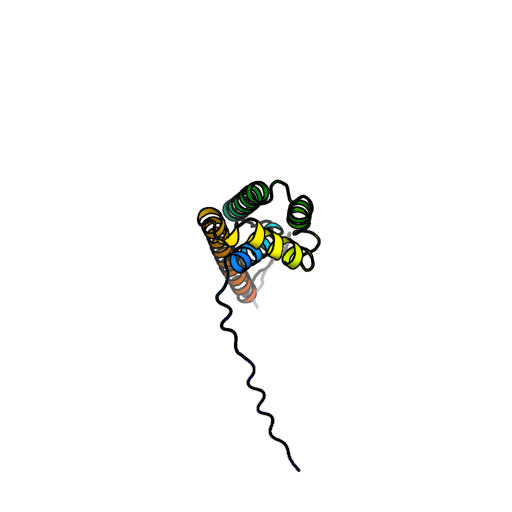2 108 GLU A N 1
ATOM 802 C CA . GLU A 1 108 ? 3.627 -2.940 -13.728 1.00 82.12 108 GLU A CA 1
ATOM 803 C C . GLU A 1 108 ? 4.411 -2.390 -14.931 1.00 82.12 108 GLU A C 1
ATOM 805 O O . GLU A 1 108 ? 5.118 -3.112 -15.637 1.00 82.12 108 GLU A O 1
ATOM 810 N N . SER A 1 109 ? 4.313 -1.077 -15.164 1.00 78.31 109 SER A N 1
ATOM 811 C CA . SER A 1 109 ? 5.043 -0.407 -16.244 1.00 78.31 109 SER A CA 1
ATOM 812 C C . SER A 1 109 ? 6.555 -0.429 -16.032 1.00 78.31 109 SER A C 1
ATOM 814 O O . SER A 1 109 ? 7.312 -0.362 -17.004 1.00 78.31 109 SER A O 1
ATOM 816 N N . ASP A 1 110 ? 7.008 -0.443 -14.782 1.00 73.88 110 ASP A N 1
ATOM 817 C CA . ASP A 1 110 ? 8.422 -0.519 -14.448 1.00 73.88 110 ASP A CA 1
ATOM 818 C C . ASP A 1 110 ? 8.960 -1.940 -14.604 1.00 73.88 110 ASP A C 1
ATOM 820 O O . ASP A 1 110 ? 9.942 -2.139 -15.320 1.00 73.88 110 ASP A O 1
ATOM 824 N N . GLU A 1 111 ? 8.234 -2.940 -14.103 1.00 70.44 111 GLU A N 1
ATOM 825 C CA . GLU A 1 111 ? 8.551 -4.356 -14.310 1.00 70.44 111 GLU A CA 1
ATOM 826 C C . GLU A 1 111 ? 8.610 -4.719 -15.799 1.00 70.44 111 GLU A C 1
ATOM 828 O O . GLU A 1 111 ? 9.555 -5.368 -16.255 1.00 70.44 111 GLU A O 1
ATOM 833 N N . ALA A 1 112 ? 7.659 -4.231 -16.603 1.00 72.50 112 ALA A N 1
ATOM 834 C CA . ALA A 1 112 ? 7.666 -4.427 -18.050 1.00 72.50 112 ALA A CA 1
ATOM 835 C C . ALA A 1 112 ? 8.890 -3.781 -18.728 1.00 72.50 112 ALA A C 1
ATOM 837 O O . ALA A 1 112 ? 9.380 -4.274 -19.749 1.00 72.50 112 ALA A O 1
ATOM 838 N N . ARG A 1 113 ? 9.416 -2.672 -18.190 1.00 67.75 113 ARG A N 1
ATOM 839 C CA . ARG A 1 113 ? 10.668 -2.074 -18.679 1.00 67.75 113 ARG A CA 1
ATOM 840 C C . ARG A 1 113 ? 11.869 -2.892 -18.230 1.00 67.75 113 ARG A C 1
ATOM 842 O O . ARG A 1 113 ? 12.678 -3.241 -19.083 1.00 67.75 113 ARG A O 1
ATOM 849 N N . ALA A 1 114 ? 11.964 -3.230 -16.948 1.00 68.56 114 ALA A N 1
ATOM 850 C CA . ALA A 1 114 ? 13.047 -4.034 -16.394 1.00 68.56 114 ALA A CA 1
ATOM 851 C C . ALA A 1 114 ? 13.173 -5.390 -17.110 1.00 68.56 114 ALA A C 1
ATOM 853 O O . ALA A 1 114 ? 14.272 -5.792 -17.487 1.00 68.56 114 ALA A O 1
ATOM 854 N N . SER A 1 115 ? 12.044 -6.049 -17.389 1.00 66.50 115 SER A N 1
ATOM 855 C CA . SER A 1 115 ? 11.987 -7.291 -18.163 1.00 66.50 115 SER A CA 1
ATOM 856 C C . SER A 1 115 ? 12.517 -7.106 -19.588 1.00 66.50 115 SER A C 1
ATOM 858 O O . SER A 1 115 ? 13.391 -7.855 -20.016 1.00 66.50 115 SER A O 1
ATOM 860 N N . ARG A 1 116 ? 12.098 -6.052 -20.307 1.00 63.69 116 ARG A N 1
ATOM 861 C CA . ARG A 1 116 ? 12.627 -5.758 -21.652 1.00 63.69 116 ARG A CA 1
ATOM 862 C C . ARG A 1 116 ? 14.124 -5.460 -21.660 1.00 63.69 116 ARG A C 1
ATOM 864 O O . ARG A 1 116 ? 14.803 -5.882 -22.587 1.00 63.69 116 ARG A O 1
ATOM 871 N N . TYR A 1 117 ? 14.649 -4.756 -20.658 1.00 57.22 117 TYR A N 1
ATOM 872 C CA . TYR A 1 117 ? 16.093 -4.522 -20.551 1.00 57.22 117 TYR A CA 1
ATOM 873 C C . TYR A 1 117 ? 16.861 -5.803 -20.232 1.00 57.22 117 TYR A C 1
ATOM 875 O O . TYR A 1 117 ? 17.926 -6.011 -20.807 1.00 57.22 117 TYR A O 1
ATOM 883 N N . ARG A 1 118 ? 16.313 -6.679 -19.380 1.00 57.62 118 ARG A N 1
ATOM 884 C CA . ARG A 1 118 ? 16.892 -8.000 -19.111 1.00 57.62 118 ARG A CA 1
ATOM 885 C C . ARG A 1 118 ? 16.952 -8.841 -20.393 1.00 57.62 118 ARG A C 1
ATOM 887 O O . ARG A 1 118 ? 18.030 -9.321 -20.711 1.00 57.62 118 ARG A O 1
ATOM 894 N N . VAL A 1 119 ? 15.866 -8.868 -21.174 1.00 60.03 119 VAL A N 1
ATOM 895 C CA . VAL A 1 119 ? 15.793 -9.537 -22.491 1.00 60.03 119 VAL A CA 1
ATOM 896 C C . VAL A 1 119 ? 16.781 -8.955 -23.502 1.00 60.03 119 VAL A C 1
ATOM 898 O O . VAL A 1 119 ? 17.496 -9.689 -24.178 1.00 60.03 119 VAL A O 1
ATOM 901 N N . SER A 1 120 ? 16.893 -7.629 -23.588 1.00 56.31 120 SER A N 1
ATOM 902 C CA . SER A 1 120 ? 17.894 -6.990 -24.450 1.00 56.31 120 SER A CA 1
ATOM 903 C C . SER A 1 120 ? 19.330 -7.275 -24.001 1.00 56.31 120 SER A C 1
ATOM 905 O O . SER A 1 120 ? 20.214 -7.355 -24.846 1.00 56.31 120 SER A O 1
ATOM 907 N N . ALA A 1 121 ? 19.576 -7.431 -22.697 1.00 54.12 121 ALA A N 1
ATOM 908 C CA . ALA A 1 121 ? 20.890 -7.773 -22.161 1.00 54.12 121 ALA A CA 1
ATOM 909 C C . ALA A 1 121 ? 21.234 -9.263 -22.350 1.00 54.12 121 ALA A C 1
ATOM 911 O O . ALA A 1 121 ? 22.397 -9.572 -22.595 1.00 54.12 121 ALA A O 1
ATOM 912 N N . ASP A 1 122 ? 20.255 -10.176 -22.299 1.00 57.72 122 ASP A N 1
ATOM 913 C CA . ASP A 1 122 ? 20.478 -11.606 -22.565 1.00 57.72 122 ASP A CA 1
ATOM 914 C C . ASP A 1 122 ? 20.573 -11.954 -24.061 1.00 57.72 122 ASP A C 1
ATOM 916 O O . ASP A 1 122 ? 21.307 -12.872 -24.431 1.00 57.72 122 ASP A O 1
ATOM 920 N N . ASN A 1 123 ? 19.926 -11.176 -24.937 1.00 51.22 123 ASN A N 1
ATOM 921 C CA . ASN A 1 123 ? 20.050 -11.302 -26.394 1.00 51.22 123 ASN A CA 1
ATOM 922 C C . ASN A 1 123 ? 21.160 -10.427 -27.008 1.00 51.22 123 ASN A C 1
ATOM 924 O O . ASN A 1 123 ? 21.418 -10.517 -28.213 1.00 51.22 123 ASN A O 1
ATOM 928 N N . ALA A 1 124 ? 21.863 -9.610 -26.218 1.00 46.38 124 ALA A N 1
ATOM 929 C CA . ALA A 1 124 ? 23.036 -8.881 -26.687 1.00 46.38 124 ALA A CA 1
ATOM 930 C C . ALA A 1 124 ? 24.227 -9.840 -26.866 1.00 46.38 124 ALA A C 1
ATOM 932 O O . ALA A 1 124 ? 25.031 -10.066 -25.961 1.00 46.38 124 ALA A O 1
ATOM 933 N N . LYS A 1 125 ? 24.387 -10.383 -28.078 1.00 46.09 125 LYS A N 1
ATOM 934 C CA . LYS A 1 125 ? 25.656 -10.960 -28.550 1.00 46.09 125 LYS A CA 1
ATOM 935 C C . LYS A 1 125 ? 26.713 -9.843 -28.620 1.00 46.09 125 LYS A C 1
ATOM 937 O O . LYS A 1 125 ? 26.916 -9.257 -29.675 1.00 46.09 125 LYS A O 1
ATOM 942 N N . GLY A 1 126 ? 27.364 -9.548 -27.494 1.00 51.81 126 GLY A N 1
ATOM 943 C CA . GLY A 1 126 ? 28.514 -8.638 -27.423 1.00 51.81 126 GLY A CA 1
ATOM 944 C C . GLY A 1 126 ? 28.388 -7.511 -26.399 1.00 51.81 126 GLY A C 1
ATOM 945 O O . GLY A 1 126 ? 28.522 -6.347 -26.756 1.00 51.81 126 GLY A O 1
ATOM 946 N N . VAL A 1 127 ? 28.173 -7.832 -25.122 1.00 50.44 127 VAL A N 1
ATOM 947 C CA . VAL A 1 127 ? 28.530 -6.913 -24.032 1.00 50.44 127 VAL A CA 1
ATOM 948 C C . VAL A 1 127 ? 29.943 -7.264 -23.573 1.00 50.44 127 VAL A C 1
ATOM 950 O O . VAL A 1 127 ? 30.169 -8.212 -22.826 1.00 50.44 127 VAL A O 1
ATOM 953 N N . GLN A 1 128 ? 30.912 -6.508 -24.084 1.00 46.53 128 GLN A N 1
ATOM 954 C CA . GLN A 1 128 ? 32.270 -6.464 -23.560 1.00 46.53 128 GLN A CA 1
ATOM 955 C C . GLN A 1 128 ? 32.320 -5.332 -22.531 1.00 46.53 128 GLN A C 1
ATOM 957 O O . GLN A 1 128 ? 32.513 -4.172 -22.881 1.00 46.53 128 GLN A O 1
ATOM 962 N N . VAL A 1 129 ? 32.107 -5.665 -21.257 1.00 53.78 129 VAL A N 1
ATOM 963 C CA . VAL A 1 129 ? 32.483 -4.780 -20.148 1.00 53.78 129 VAL A CA 1
ATOM 964 C C . VAL A 1 129 ? 33.904 -5.153 -19.757 1.00 53.78 129 VAL A C 1
ATOM 966 O O . VAL A 1 129 ? 34.141 -6.230 -19.216 1.00 53.78 129 VAL A O 1
ATOM 969 N N . GLY A 1 130 ? 34.853 -4.280 -20.072 1.00 42.03 130 GLY A N 1
ATOM 970 C CA . GLY A 1 130 ? 36.236 -4.397 -19.636 1.00 42.03 130 GLY A CA 1
ATOM 971 C C . GLY A 1 130 ? 36.819 -3.007 -19.434 1.00 42.03 130 GLY A C 1
ATOM 972 O O . GLY A 1 130 ? 36.912 -2.234 -20.383 1.00 42.03 130 GLY A O 1
ATOM 973 N N . ASP A 1 131 ? 37.189 -2.699 -18.196 1.00 56.78 131 ASP A N 1
ATOM 974 C CA . ASP A 1 131 ? 38.082 -1.591 -17.871 1.00 56.78 131 ASP A CA 1
ATOM 975 C C . ASP A 1 131 ? 39.465 -1.908 -18.479 1.00 56.78 131 ASP A C 1
ATOM 977 O O . ASP A 1 131 ? 40.044 -2.954 -18.200 1.00 56.78 131 ASP A O 1
ATOM 981 N N . HIS A 1 132 ? 39.940 -1.051 -19.389 1.00 50.06 132 HIS A N 1
ATOM 982 C CA . HIS A 1 132 ? 41.272 -1.094 -20.015 1.00 50.06 132 HIS A CA 1
ATOM 983 C C . HIS A 1 132 ? 41.685 -2.361 -20.800 1.00 50.06 132 HIS A C 1
ATOM 985 O O . HIS A 1 132 ? 42.727 -2.952 -20.517 1.00 50.06 132 HIS A O 1
ATOM 991 N N . ASN A 1 133 ? 40.982 -2.733 -21.878 1.00 48.88 133 ASN A N 1
ATOM 992 C CA . ASN A 1 133 ? 41.543 -3.698 -22.841 1.00 48.88 133 ASN A CA 1
ATOM 993 C C . ASN A 1 133 ? 41.722 -3.104 -24.248 1.00 48.88 133 ASN A C 1
ATOM 995 O O . ASN A 1 133 ? 40.758 -2.936 -24.994 1.00 48.88 133 ASN A O 1
ATOM 999 N N . THR A 1 134 ? 42.972 -2.823 -24.623 1.00 55.03 134 THR A N 1
ATOM 1000 C CA . THR A 1 134 ? 43.367 -2.533 -26.008 1.00 55.03 134 THR A CA 1
ATOM 1001 C C . THR A 1 134 ? 43.435 -3.850 -26.775 1.00 55.03 134 THR A C 1
ATOM 1003 O O . THR A 1 134 ? 44.381 -4.620 -26.620 1.00 55.03 134 THR A O 1
ATOM 1006 N N . GLN A 1 135 ? 42.432 -4.121 -27.610 1.00 52.69 135 GLN A N 1
ATOM 1007 C CA . GLN A 1 135 ? 42.402 -5.312 -28.456 1.00 52.69 135 GLN A CA 1
ATOM 1008 C C . GLN A 1 135 ? 42.984 -4.999 -29.842 1.00 52.69 135 GLN A C 1
ATOM 1010 O O . GLN A 1 135 ? 42.339 -4.353 -30.665 1.00 52.69 135 GLN A O 1
ATOM 1015 N N . THR A 1 136 ? 44.193 -5.491 -30.117 1.00 46.84 136 THR A N 1
ATOM 1016 C CA . THR A 1 136 ? 44.745 -5.557 -31.478 1.00 46.84 136 THR A CA 1
ATOM 1017 C C . THR A 1 136 ? 44.311 -6.876 -32.109 1.00 46.84 136 THR A C 1
ATOM 1019 O O . THR A 1 136 ? 44.805 -7.935 -31.729 1.00 46.84 136 THR A O 1
ATOM 1022 N N . ASN A 1 137 ? 43.384 -6.821 -33.067 1.00 46.19 137 ASN A N 1
ATOM 1023 C CA . ASN A 1 137 ? 43.026 -7.976 -33.888 1.00 46.19 137 ASN A CA 1
ATOM 1024 C C . ASN A 1 137 ? 43.941 -8.029 -35.115 1.00 46.19 137 ASN A C 1
ATOM 1026 O O . ASN A 1 137 ? 43.861 -7.164 -35.986 1.00 46.19 137 ASN A O 1
ATOM 1030 N N . THR A 1 138 ? 44.780 -9.060 -35.196 1.00 46.12 138 THR A N 1
ATOM 1031 C CA . THR A 1 138 ? 45.455 -9.440 -36.441 1.00 46.12 138 THR A CA 1
ATOM 1032 C C . THR A 1 138 ? 44.699 -10.619 -37.033 1.00 46.12 138 THR A C 1
ATOM 1034 O O . THR A 1 138 ? 44.584 -11.665 -36.397 1.00 46.12 138 THR A O 1
ATOM 1037 N N . PHE A 1 139 ? 44.167 -10.438 -38.237 1.00 50.50 139 PHE A N 1
ATOM 1038 C CA . PHE A 1 139 ? 43.528 -11.502 -39.004 1.00 50.50 139 PHE A CA 1
ATOM 1039 C C . PHE A 1 139 ? 44.600 -12.258 -39.802 1.00 50.50 139 PHE A C 1
ATOM 1041 O O . PHE A 1 139 ? 45.443 -11.621 -40.437 1.00 50.50 139 PHE A O 1
ATOM 1048 N N . SER A 1 140 ? 44.559 -13.591 -39.772 1.00 47.31 140 SER A N 1
ATOM 1049 C CA . SER A 1 140 ? 45.270 -14.479 -40.704 1.00 47.31 140 SER A CA 1
ATOM 1050 C C . SER A 1 140 ? 44.265 -15.319 -41.471 1.00 47.31 140 SER A C 1
ATOM 1052 O O . SER A 1 140 ? 43.404 -15.906 -40.774 1.00 47.31 140 SER A O 1
#

Sequence (140 aa):
MGGMSAWRRRHRVSIVTGVDVIIAALAAGAAAGSTDVAKSAISDAYIELKSQLRRRLNGRARAQEALEAAETEPDQWQTIVGDDLAESGADADEQVISTARRLLRLAESDEARASRYRVSADNAKGVQVGDHNTQTNTFS

Foldseek 3Di:
DDDPPPPPPPPPPPPCFLLNLLLVLLLLLLVLVVDPPNPPQLVVLNVVLLVVLCVLCVVVVQLNVLSVCCNPCVPPNSVVNSVSCVVSCVRVPPVSSVSSVSSVVSSVVVVVVVVVVVVVVVPPPDDDDDDDDDDDDDDD

Radius of gyration: 22.98 Å; chains: 1; bounding box: 66×59×57 Å